Protein AF-A0A845KIW3-F1 (afdb_monomer)

Mean predicted aligned error: 5.91 Å

Foldseek 3Di:
DDDFDWDQDPNDTDTLVPDDPVVNVVVVVVVVQVVVVVVVDDDDPDD

Structure (mmCIF, N/CA/C/O backbone):
data_AF-A0A845KIW3-F1
#
_entry.id   AF-A0A845KIW3-F1
#
loop_
_atom_site.group_PDB
_atom_site.id
_atom_site.type_symbol
_atom_site.label_atom_id
_atom_site.label_alt_id
_atom_site.label_comp_id
_atom_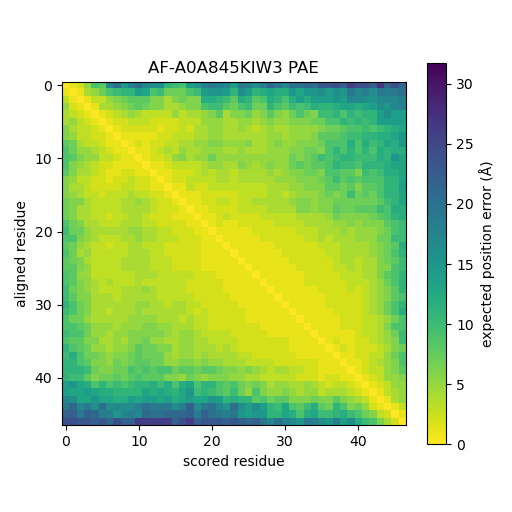site.label_asym_id
_atom_site.label_entity_id
_atom_site.label_seq_id
_atom_site.pdbx_PDB_ins_code
_atom_site.Cartn_x
_atom_site.Cartn_y
_atom_site.Cartn_z
_atom_site.occupancy
_atom_site.B_iso_or_equiv
_atom_site.auth_seq_id
_atom_site.auth_comp_id
_atom_site.auth_asym_id
_ato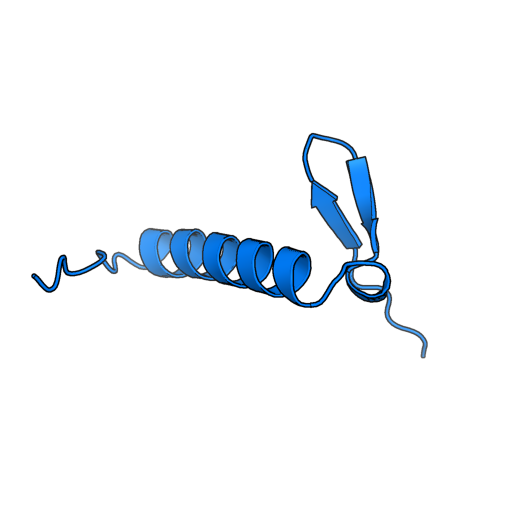m_site.auth_atom_id
_atom_site.pdbx_PDB_model_num
ATOM 1 N N . MET A 1 1 ? 20.175 -15.675 -4.796 1.00 68.06 1 MET A N 1
ATOM 2 C CA . MET A 1 1 ? 18.794 -15.689 -5.326 1.00 68.06 1 MET A CA 1
ATOM 3 C C . MET A 1 1 ? 18.308 -14.248 -5.389 1.00 68.06 1 MET A C 1
ATOM 5 O O . MET A 1 1 ? 18.498 -13.546 -4.405 1.00 68.06 1 MET A O 1
ATOM 9 N N . LYS A 1 2 ? 17.788 -13.772 -6.527 1.00 75.56 2 LYS A N 1
ATOM 10 C CA . LYS A 1 2 ? 17.201 -12.424 -6.626 1.00 75.56 2 LYS A CA 1
ATOM 11 C C . LYS A 1 2 ? 15.696 -12.544 -6.378 1.00 75.56 2 LYS A C 1
ATOM 13 O O . LYS A 1 2 ? 15.063 -13.386 -7.005 1.00 75.56 2 LYS A O 1
ATOM 18 N N . HIS A 1 3 ? 15.159 -11.742 -5.464 1.00 75.31 3 HIS A N 1
ATOM 19 C CA . HIS A 1 3 ? 13.723 -11.646 -5.203 1.00 75.31 3 HIS A CA 1
ATOM 20 C C . HIS A 1 3 ? 13.217 -10.324 -5.779 1.00 75.31 3 HIS A C 1
ATOM 22 O O . HIS A 1 3 ? 13.851 -9.293 -5.564 1.00 75.31 3 HIS A O 1
ATOM 28 N N . ILE A 1 4 ? 12.106 -10.370 -6.512 1.00 78.19 4 ILE A N 1
ATOM 29 C CA . ILE A 1 4 ? 11.387 -9.188 -6.994 1.00 78.19 4 ILE A CA 1
ATOM 30 C C . ILE A 1 4 ? 10.038 -9.189 -6.283 1.00 78.19 4 ILE A C 1
ATOM 32 O O . ILE A 1 4 ? 9.337 -10.201 -6.296 1.00 78.19 4 ILE A O 1
ATOM 36 N N . ASN A 1 5 ? 9.695 -8.072 -5.644 1.00 81.69 5 ASN A N 1
ATOM 37 C CA . ASN A 1 5 ? 8.403 -7.896 -4.990 1.00 81.69 5 ASN A CA 1
ATOM 38 C C . ASN A 1 5 ? 7.501 -7.118 -5.946 1.00 81.69 5 ASN A C 1
AT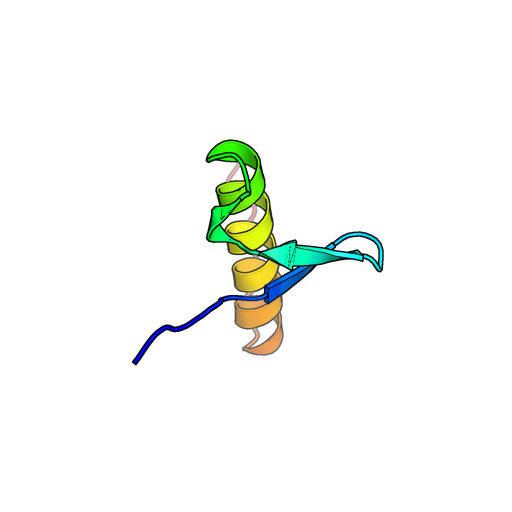OM 40 O O . ASN A 1 5 ? 7.642 -5.905 -6.059 1.00 81.69 5 ASN A O 1
ATOM 44 N N . ILE A 1 6 ? 6.606 -7.808 -6.650 1.00 85.88 6 ILE A N 1
ATOM 45 C CA . ILE A 1 6 ? 5.679 -7.181 -7.600 1.00 85.88 6 ILE A CA 1
ATOM 46 C C . ILE A 1 6 ? 4.353 -6.894 -6.895 1.00 85.88 6 ILE A C 1
ATOM 48 O O . ILE A 1 6 ? 3.805 -7.760 -6.213 1.00 85.88 6 ILE A O 1
ATOM 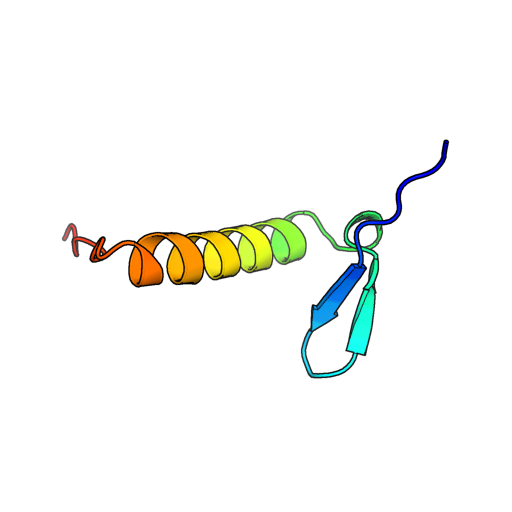52 N N . VAL A 1 7 ? 3.837 -5.680 -7.073 1.00 85.44 7 VAL A N 1
ATOM 53 C CA . VAL A 1 7 ? 2.500 -5.260 -6.642 1.00 85.44 7 VAL A CA 1
ATOM 54 C C . VAL A 1 7 ? 1.684 -4.826 -7.855 1.00 85.44 7 VAL A C 1
A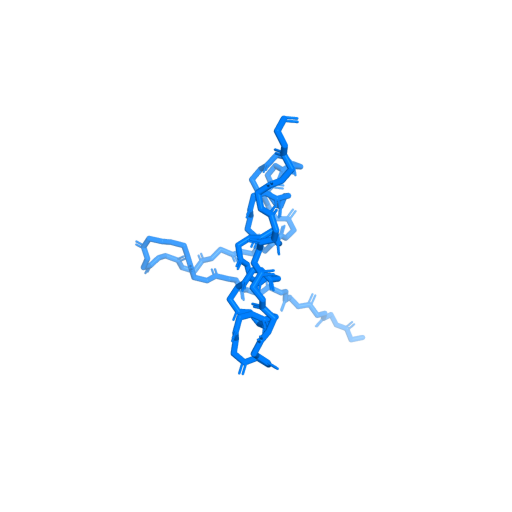TOM 56 O O . VAL A 1 7 ? 2.227 -4.256 -8.799 1.00 85.44 7 VAL A O 1
ATOM 59 N N . ILE A 1 8 ? 0.378 -5.090 -7.840 1.00 85.12 8 ILE A N 1
ATOM 60 C CA . ILE A 1 8 ? -0.540 -4.617 -8.882 1.00 85.12 8 ILE A CA 1
ATOM 61 C C . ILE A 1 8 ? -1.193 -3.331 -8.381 1.00 85.12 8 ILE A C 1
ATOM 63 O O . ILE A 1 8 ? -1.913 -3.349 -7.384 1.00 85.12 8 ILE A O 1
ATOM 67 N N . ILE A 1 9 ? -0.938 -2.224 -9.072 1.00 81.69 9 ILE A N 1
ATOM 68 C CA . ILE A 1 9 ? -1.497 -0.902 -8.771 1.00 81.69 9 ILE A CA 1
ATOM 69 C C . ILE A 1 9 ? -2.249 -0.444 -10.013 1.00 81.69 9 ILE A C 1
ATOM 71 O O . ILE A 1 9 ? -1.672 -0.417 -11.097 1.00 81.69 9 ILE A O 1
ATOM 75 N N . ASP A 1 10 ? -3.536 -0.125 -9.875 1.00 83.94 10 ASP A N 1
ATOM 76 C CA . ASP A 1 10 ? -4.400 0.299 -10.989 1.00 83.94 10 ASP A CA 1
ATOM 77 C C . ASP A 1 10 ? -4.391 -0.677 -12.185 1.00 83.94 10 ASP A C 1
ATOM 79 O O . ASP A 1 10 ? -4.456 -0.281 -13.346 1.00 83.94 10 ASP A O 1
ATOM 83 N N . GLY A 1 11 ? -4.275 -1.981 -11.903 1.00 86.25 11 GLY A N 1
ATOM 84 C CA . GLY A 1 11 ? -4.202 -3.031 -12.926 1.00 86.25 11 GLY A CA 1
ATOM 85 C C . GLY A 1 11 ? -2.838 -3.169 -13.611 1.00 86.25 11 GLY A C 1
ATOM 86 O O . GLY A 1 11 ? -2.706 -3.973 -14.529 1.00 86.25 11 GLY A O 1
ATOM 87 N N . VAL A 1 12 ? -1.823 -2.425 -13.164 1.00 87.62 12 VAL A N 1
ATOM 88 C CA . VAL A 1 12 ? -0.459 -2.468 -13.701 1.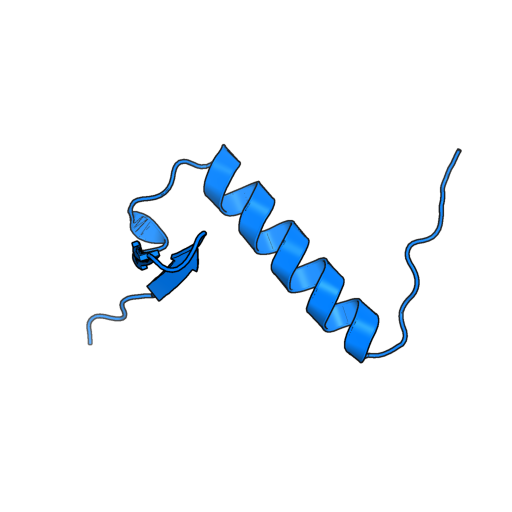00 87.62 12 VAL A CA 1
ATOM 89 C C . VAL A 1 12 ? 0.482 -3.124 -12.697 1.00 87.62 12 VAL A C 1
ATOM 91 O O . VAL A 1 12 ? 0.544 -2.730 -11.532 1.00 87.62 12 VAL A O 1
ATOM 94 N N . GLU A 1 13 ? 1.252 -4.106 -13.158 1.00 89.31 13 GLU A N 1
ATOM 95 C CA . GLU A 1 13 ? 2.337 -4.702 -12.380 1.00 89.31 13 GLU A CA 1
ATOM 96 C C . GLU A 1 13 ? 3.481 -3.700 -12.206 1.00 89.31 13 GLU A C 1
ATOM 98 O O . GLU A 1 13 ? 4.015 -3.157 -13.176 1.00 89.31 13 GLU A O 1
ATOM 103 N N . ARG A 1 14 ? 3.876 -3.457 -10.957 1.00 87.31 14 ARG A N 1
ATOM 104 C CA . ARG A 1 14 ? 5.026 -2.623 -10.616 1.00 87.31 14 ARG A CA 1
ATOM 105 C C . ARG A 1 14 ? 5.937 -3.345 -9.640 1.00 87.31 14 ARG A C 1
ATOM 107 O O . ARG A 1 14 ? 5.475 -3.976 -8.693 1.00 87.31 14 ARG A O 1
ATOM 114 N N . ASP A 1 15 ? 7.242 -3.212 -9.848 1.00 89.94 15 ASP A N 1
ATOM 115 C CA . ASP A 1 15 ? 8.233 -3.639 -8.866 1.00 89.94 15 ASP A CA 1
ATOM 116 C C . ASP A 1 15 ? 8.240 -2.646 -7.699 1.00 89.94 15 ASP A C 1
ATOM 118 O O . ASP A 1 15 ? 8.472 -1.449 -7.881 1.00 89.94 15 ASP A O 1
ATOM 122 N N . MET A 1 16 ? 8.013 -3.144 -6.487 1.00 86.56 16 MET A N 1
ATOM 123 C CA . MET A 1 16 ? 8.007 -2.354 -5.261 1.00 86.56 16 MET A CA 1
ATOM 124 C C . MET A 1 16 ? 9.314 -1.574 -5.060 1.00 86.56 16 MET A C 1
ATOM 126 O O . MET A 1 16 ? 9.297 -0.507 -4.449 1.00 86.56 16 MET A O 1
ATOM 130 N N . ALA A 1 17 ? 10.445 -2.082 -5.565 1.00 86.75 17 ALA A N 1
ATOM 131 C CA . ALA A 1 17 ? 11.738 -1.402 -5.483 1.00 86.75 17 ALA A CA 1
ATOM 132 C C . ALA A 1 17 ? 11.834 -0.152 -6.379 1.00 86.75 17 ALA A C 1
ATOM 134 O O . ALA A 1 17 ? 12.714 0.678 -6.167 1.00 86.75 17 ALA A O 1
ATOM 135 N N . THR A 1 18 ? 10.941 -0.011 -7.365 1.00 88.38 18 THR A N 1
ATOM 136 C CA . THR A 1 18 ? 10.901 1.134 -8.296 1.00 88.38 18 THR A CA 1
ATOM 137 C C . THR A 1 18 ? 9.990 2.269 -7.833 1.00 88.38 18 THR A C 1
ATOM 139 O O . THR A 1 18 ? 9.964 3.328 -8.455 1.00 88.38 18 THR A O 1
ATOM 142 N N . LEU A 1 19 ? 9.247 2.064 -6.745 1.00 87.19 19 LEU A N 1
ATOM 143 C CA . LEU A 1 19 ? 8.328 3.055 -6.199 1.00 87.19 19 LEU A CA 1
ATOM 144 C C . LEU A 1 19 ? 9.065 4.096 -5.358 1.00 87.19 19 LEU A C 1
ATOM 146 O O . LEU A 1 19 ? 10.053 3.792 -4.684 1.00 87.19 19 LEU A O 1
ATOM 150 N N . SER A 1 20 ? 8.536 5.320 -5.332 1.00 90.75 20 SER A N 1
ATOM 151 C CA . SER A 1 20 ? 8.991 6.322 -4.369 1.00 90.75 20 SER A CA 1
ATOM 152 C C . SER A 1 20 ? 8.704 5.878 -2.928 1.00 90.75 20 SER A C 1
ATOM 154 O O . SER A 1 20 ? 7.842 5.034 -2.668 1.00 90.75 20 SER A O 1
ATOM 156 N N . ALA A 1 21 ? 9.409 6.474 -1.961 1.00 90.12 21 ALA A N 1
ATOM 157 C CA . ALA A 1 21 ? 9.173 6.198 -0.544 1.00 90.12 21 ALA A CA 1
ATOM 158 C C . ALA A 1 21 ? 7.715 6.480 -0.132 1.00 90.12 21 ALA A C 1
ATOM 160 O O . ALA A 1 21 ? 7.126 5.680 0.590 1.00 90.12 21 ALA A O 1
ATOM 161 N N . GLU A 1 22 ? 7.127 7.564 -0.646 1.00 90.81 22 GLU A N 1
ATOM 162 C CA . GLU A 1 22 ? 5.744 7.957 -0.359 1.00 90.81 22 GLU A CA 1
ATOM 163 C C . GLU A 1 22 ? 4.728 6.968 -0.953 1.00 90.81 22 GLU A C 1
ATOM 165 O O . GLU A 1 22 ? 3.789 6.550 -0.274 1.00 90.81 22 GLU A O 1
ATOM 170 N N . GLU A 1 23 ? 4.910 6.550 -2.210 1.00 89.25 23 GLU A N 1
ATOM 171 C CA . GLU A 1 23 ? 4.048 5.538 -2.838 1.00 89.25 23 GLU A CA 1
ATOM 172 C C . GLU A 1 23 ? 4.150 4.201 -2.106 1.00 89.25 23 GLU A C 1
ATOM 174 O O . GLU A 1 23 ? 3.134 3.577 -1.791 1.00 89.25 23 GLU A O 1
ATOM 179 N N . ARG A 1 24 ? 5.378 3.784 -1.783 1.00 89.56 24 ARG A N 1
ATOM 180 C CA . ARG A 1 24 ? 5.638 2.555 -1.037 1.00 89.56 24 ARG A CA 1
ATOM 181 C C . ARG A 1 24 ? 4.942 2.577 0.320 1.00 89.56 24 ARG A C 1
ATOM 183 O O . ARG A 1 24 ? 4.317 1.585 0.687 1.00 89.56 24 ARG A O 1
ATOM 190 N N . GLU A 1 25 ? 5.025 3.685 1.051 1.00 91.25 25 GLU A N 1
ATOM 191 C CA . GLU A 1 25 ? 4.361 3.845 2.345 1.00 91.25 25 GLU A CA 1
ATOM 192 C C . GLU A 1 25 ? 2.834 3.760 2.217 1.00 91.25 25 GLU A C 1
ATOM 194 O O . GLU A 1 25 ? 2.197 3.011 2.960 1.00 91.25 25 GLU A O 1
ATOM 199 N N . LYS A 1 26 ? 2.241 4.452 1.236 1.00 89.94 26 LYS A N 1
ATOM 200 C CA . LYS A 1 26 ? 0.793 4.389 0.973 1.00 89.94 26 LYS A CA 1
ATOM 201 C C . LYS A 1 26 ? 0.321 2.959 0.704 1.00 89.94 26 LYS A C 1
ATOM 203 O O . LYS A 1 26 ? -0.670 2.530 1.292 1.00 89.94 26 LYS A O 1
ATOM 208 N N . ILE A 1 27 ? 1.042 2.209 -0.129 1.00 88.69 27 ILE A N 1
ATOM 209 C CA . ILE A 1 27 ? 0.685 0.825 -0.477 1.00 88.69 27 ILE A CA 1
ATOM 210 C C . ILE A 1 27 ? 0.825 -0.097 0.727 1.00 88.69 27 ILE A C 1
ATOM 212 O O . ILE A 1 27 ? -0.079 -0.879 1.003 1.00 88.69 27 ILE A O 1
ATOM 216 N N . VAL A 1 28 ? 1.931 -0.004 1.470 1.00 89.00 28 VAL A N 1
ATOM 217 C CA . VAL A 1 28 ? 2.132 -0.822 2.675 1.00 89.00 28 VAL A CA 1
ATOM 218 C C . VAL A 1 28 ? 1.034 -0.545 3.700 1.00 89.00 28 VAL A C 1
ATOM 220 O O . VAL A 1 28 ? 0.487 -1.483 4.275 1.00 89.00 28 VAL A O 1
ATOM 223 N N . ASN A 1 29 ? 0.656 0.719 3.890 1.00 89.81 29 ASN A N 1
ATOM 224 C CA . ASN A 1 29 ? -0.426 1.092 4.797 1.00 89.81 29 ASN A CA 1
ATOM 225 C C . ASN A 1 29 ? -1.782 0.535 4.350 1.00 89.81 29 ASN A C 1
ATOM 227 O O . ASN A 1 29 ? -2.545 0.055 5.188 1.00 89.81 29 ASN A O 1
ATOM 231 N N . GLU A 1 30 ? -2.076 0.556 3.051 1.00 89.00 30 GLU A N 1
ATOM 232 C CA . GLU A 1 30 ? -3.302 -0.026 2.503 1.00 89.00 30 GLU A CA 1
ATOM 233 C C . GLU A 1 30 ? -3.336 -1.549 2.672 1.00 89.00 30 GLU A C 1
ATOM 235 O O . GLU A 1 30 ? -4.311 -2.094 3.192 1.00 89.00 30 GLU A O 1
ATOM 240 N N . LEU A 1 31 ? -2.247 -2.236 2.314 1.00 88.00 31 LEU A N 1
ATOM 241 C CA . LEU A 1 31 ? -2.116 -3.684 2.484 1.00 88.00 31 LEU A CA 1
ATOM 242 C C . LEU A 1 31 ? -2.265 -4.083 3.953 1.00 88.00 31 LEU A C 1
ATOM 244 O O . LEU A 1 31 ? -3.018 -5.004 4.270 1.00 88.00 31 LEU A O 1
ATOM 248 N N . ASN A 1 32 ? -1.610 -3.351 4.855 1.00 89.56 32 ASN A N 1
ATOM 249 C CA . ASN A 1 32 ? -1.733 -3.568 6.289 1.00 89.56 32 ASN A CA 1
ATOM 250 C C . ASN A 1 32 ? -3.172 -3.347 6.756 1.00 89.56 32 ASN A C 1
ATOM 252 O O . ASN A 1 32 ? -3.695 -4.183 7.485 1.00 89.56 32 ASN A O 1
ATOM 256 N N . ARG A 1 33 ? -3.842 -2.275 6.310 1.00 89.38 33 ARG A N 1
ATOM 257 C CA . ARG A 1 33 ? -5.245 -1.992 6.647 1.00 89.38 33 ARG A CA 1
ATOM 258 C C . ARG A 1 33 ? -6.169 -3.137 6.237 1.00 89.38 33 ARG A C 1
ATOM 260 O O . ARG A 1 33 ? -7.009 -3.549 7.034 1.00 89.38 33 ARG A O 1
ATOM 267 N N . VAL A 1 34 ? -6.021 -3.642 5.014 1.00 88.56 34 VAL A N 1
ATOM 268 C CA . VAL A 1 34 ? -6.823 -4.763 4.504 1.00 88.56 34 VAL A CA 1
ATOM 269 C C . VAL A 1 34 ? -6.530 -6.038 5.294 1.00 88.56 34 VAL A C 1
ATOM 271 O O . VAL A 1 34 ? -7.464 -6.707 5.733 1.00 88.56 34 VAL A O 1
ATOM 274 N N . ALA A 1 35 ? -5.253 -6.345 5.538 1.00 89.94 35 ALA A N 1
ATOM 275 C CA . ALA A 1 35 ? -4.843 -7.538 6.272 1.00 89.94 35 ALA A CA 1
ATOM 276 C C . ALA A 1 35 ? -5.370 -7.540 7.714 1.00 89.94 35 ALA A C 1
ATOM 278 O O . ALA A 1 35 ? -5.995 -8.509 8.141 1.00 89.94 35 ALA A 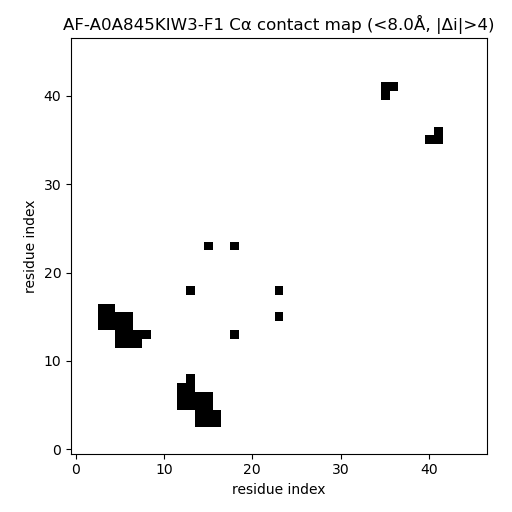O 1
ATOM 279 N N . VAL A 1 36 ? -5.186 -6.447 8.461 1.00 91.19 36 VAL A N 1
ATOM 280 C CA . VAL A 1 36 ? -5.687 -6.370 9.843 1.00 91.19 36 VAL A CA 1
ATOM 281 C C . VAL A 1 36 ? -7.215 -6.314 9.888 1.00 91.19 36 VA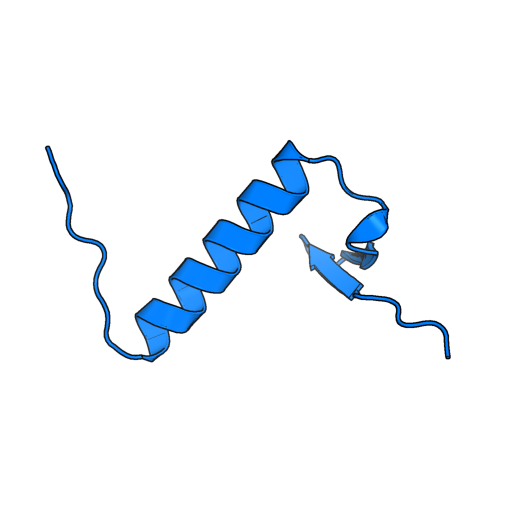L A C 1
ATOM 283 O O . VAL A 1 36 ? -7.814 -6.892 10.792 1.00 91.19 36 VAL A O 1
ATOM 286 N N . GLY A 1 37 ? -7.856 -5.705 8.885 1.00 91.44 37 GLY A N 1
ATOM 287 C CA . GLY A 1 37 ? -9.309 -5.726 8.725 1.00 91.44 37 GLY A CA 1
ATOM 288 C C . GLY A 1 37 ? -9.860 -7.138 8.525 1.00 91.44 37 GLY A C 1
ATOM 289 O O . GLY A 1 37 ? -10.837 -7.510 9.174 1.00 91.44 37 GLY A O 1
ATOM 290 N N . TYR A 1 38 ? -9.203 -7.952 7.694 1.00 90.31 38 TYR A N 1
ATOM 291 C CA . TYR A 1 38 ? -9.542 -9.368 7.513 1.00 90.31 38 TYR A CA 1
ATOM 292 C C . TYR A 1 38 ? -9.390 -10.174 8.813 1.00 90.31 38 TYR A C 1
ATOM 294 O O . TYR A 1 38 ? -10.198 -11.054 9.095 1.00 90.31 38 TYR A O 1
ATOM 302 N N . LEU A 1 39 ? -8.404 -9.828 9.645 1.00 93.75 39 LEU A N 1
ATOM 303 C CA . LEU A 1 39 ? -8.212 -10.414 10.977 1.00 93.75 39 LEU A CA 1
ATOM 304 C C . LEU A 1 39 ? -9.214 -9.897 12.033 1.00 93.75 39 LEU A C 1
ATOM 306 O O . LEU A 1 39 ? -9.146 -10.303 13.190 1.00 93.75 39 LEU A O 1
ATOM 310 N N . GLY A 1 40 ? -10.149 -9.018 11.655 1.00 91.94 40 GLY A N 1
ATOM 311 C CA . GLY A 1 40 ? -11.204 -8.500 12.529 1.00 91.94 40 GLY A CA 1
ATOM 312 C C . GLY A 1 40 ? -10.834 -7.236 13.308 1.00 91.94 40 GLY A C 1
ATOM 313 O O . GLY A 1 40 ? -11.658 -6.736 14.079 1.00 91.94 40 GLY A O 1
ATOM 314 N N . TYR A 1 41 ? -9.639 -6.677 13.097 1.00 90.06 41 TYR 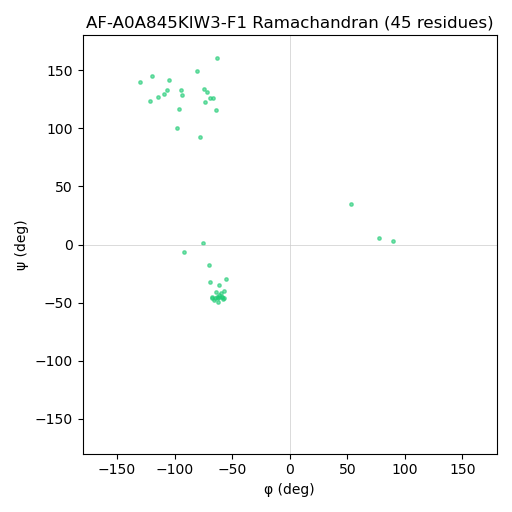A N 1
ATOM 315 C CA . TYR A 1 41 ? -9.255 -5.408 13.707 1.00 90.06 41 TYR A CA 1
ATOM 316 C C . TYR A 1 41 ? -9.962 -4.248 13.010 1.00 90.06 41 TYR A C 1
ATOM 318 O O . TYR A 1 41 ? -9.990 -4.139 11.783 1.00 90.06 41 TYR A O 1
ATOM 326 N N . LYS A 1 42 ? -10.515 -3.337 13.808 1.00 84.25 42 LYS A N 1
ATOM 327 C CA . LYS A 1 42 ? -11.121 -2.097 13.321 1.00 84.25 42 LYS A CA 1
ATOM 328 C C . LYS A 1 42 ? -10.182 -0.940 13.608 1.00 84.25 42 LYS A C 1
ATOM 330 O O . LYS A 1 42 ? -9.566 -0.884 14.668 1.00 84.25 42 LYS A O 1
ATOM 335 N N . LYS A 1 43 ? -10.103 0.004 12.671 1.00 80.56 43 LYS A N 1
ATOM 336 C CA . LYS A 1 43 ? -9.409 1.266 12.912 1.00 80.56 43 LYS A CA 1
ATOM 337 C C . LYS A 1 43 ? -10.154 2.023 14.010 1.00 80.56 43 LYS A C 1
ATOM 339 O O . LYS A 1 43 ? -11.298 2.428 13.800 1.00 80.56 43 LYS A O 1
ATOM 344 N N . GLU A 1 44 ? -9.509 2.235 15.150 1.00 83.75 44 GLU A N 1
ATOM 345 C CA . GLU A 1 44 ? -9.991 3.209 16.122 1.00 83.75 44 GLU A CA 1
ATOM 346 C C . GLU A 1 44 ? -9.862 4.607 15.509 1.00 83.75 44 GLU A C 1
ATOM 348 O O . GLU A 1 44 ? -8.803 4.996 15.009 1.00 83.75 44 GLU A O 1
ATOM 353 N N . LYS A 1 45 ? -10.965 5.360 15.487 1.00 74.88 45 LYS A N 1
ATOM 354 C CA . LYS A 1 45 ? -10.906 6.796 15.213 1.00 74.88 45 LYS A CA 1
ATOM 355 C C . LYS A 1 45 ? -10.446 7.473 16.497 1.00 74.88 45 LYS A C 1
ATOM 357 O O . LYS A 1 45 ? -11.269 7.779 17.353 1.00 74.88 45 LYS A O 1
ATOM 362 N N . THR A 1 46 ? -9.146 7.674 16.637 1.00 66.88 46 THR A N 1
ATOM 363 C CA . THR A 1 46 ? -8.627 8.663 17.578 1.00 66.88 46 THR A CA 1
ATOM 364 C C . THR A 1 46 ? -8.915 10.061 17.023 1.00 66.88 46 THR A C 1
ATOM 366 O O . THR A 1 46 ? -8.766 10.293 15.820 1.00 66.88 46 THR A O 1
ATOM 369 N N . ALA A 1 47 ? -9.467 10.914 17.891 1.00 57.69 47 ALA A N 1
ATOM 370 C CA . ALA A 1 47 ? -9.905 12.279 17.597 1.00 57.69 47 ALA A CA 1
ATOM 371 C C . ALA A 1 47 ? -8.730 13.232 17.354 1.00 57.69 47 ALA A C 1
ATOM 373 O O . ALA A 1 47 ? -7.647 12.980 17.930 1.00 57.69 47 ALA A O 1
#

Radius of gyration: 13.46 Å; Cα contacts (8 Å, |Δi|>4): 23; chains: 1; bounding box: 30×28×31 Å

Sequence (47 aa):
MKHINIVIIDGVERDMATLSAEEREKIVNELNRVAVGYLGYKKEKTA

Solvent-accessible surface area (backbone atoms only — not comparable to full-atom values): 3111 Å² total; per-residue (Å²): 137,90,85,81,58,71,44,74,56,99,88,38,84,39,55,57,88,78,48,53,72,68,58,44,49,53,51,53,52,50,53,48,51,52,54,42,40,75,73,68,52,73,87,78,83,78,130

Secondary structure (DSSP, 8-state):
-----EEEETTEEEEGGGS-HHHHHHHHHHHHHHHHHHTT-------

Organism: NCBI:txid88431

pLDDT: mean 85.54, std 7.16, range [57.69, 93.75]